Protein AF-A0A2E3MNZ7-F1 (afdb_monomer)

Sequence (139 aa):
MSVDVEDTVAAIATAPGSAARGIVRVSGREALACVARCCSPETRTRLGHSKGSYRSPAKIQTAPPISEVPVDLFVWPTDRSFSRQPTVEIHTIGSPPLLGAILRAVCDAGARLARPGEFTLRSFLAGRLDLPQAEAVLG

Secondary structure (DSSP, 8-state):
----SSS-EEEE-SPSS-EEEEEEEEESTTHHHHHHHHB-HHHHTTTT--SS-EEEEEEEE-STTT-EEEEEEEEE-SS-STTSS-EEEEEEEE-HHHHHHHHHHHHHTTPEEPPTTHHHHHHHHTTSS-HHHHHHHH-

Nearest PDB structures (foldseek):
  3gei-assembly2_B  TM=9.082E-01  e=7.831E-11  Chlorobaculum tepidum
  3gei-assembly1_A-2  TM=9.084E-01  e=1.054E-10  Chlorobaculum tepidum
  3gei-assembly2_C  TM=8.764E-01  e=7.831E-11  Chlorobaculum tepidum
  3gee-assembly1_A-2  TM=9.041E-01  e=4.131E-10  Chlorobaculum tepidum
  1xzp-assembly1_B  TM=8.496E-01  e=5.005E-09  Thermotoga maritima

Foldseek 3Di:
DDDPLQFKAWDWPDDDDFDQKTKIKIWHACRQVLQLVQWDPVVVVVGLPDQAWDKDWTWGAFDPPVGIFTWIKTWNCALPDQLRTTMIMTMHGRDVVVSVRSNVSSVVSGHHHADVLRSLVSNCVVVNDPPVRSVVVND

Radius of gyration: 14.54 Å; Cα contacts (8 Å, |Δi|>4): 284; chains: 1; bounding box: 29×37×36 Å

pLDDT: mean 91.53, std 8.96, range [47.66, 98.62]

Mean predicted aligned error: 4.22 Å

Solvent-accessible surface area (backbone atoms only — not comparable to full-atom values): 7488 Å² total; per-residue (Å²): 132,85,80,75,78,72,52,26,30,29,46,74,74,47,78,90,63,80,44,87,59,25,34,38,37,28,36,12,80,48,19,64,62,22,51,33,69,31,31,47,73,80,45,35,78,61,61,79,78,52,90,56,70,49,76,44,77,41,40,39,48,34,66,80,92,68,38,64,42,74,31,41,35,41,37,24,63,38,53,85,39,80,41,50,29,20,29,34,35,43,34,35,63,12,41,60,72,58,50,51,38,51,52,47,33,36,33,78,48,66,27,41,79,54,57,92,64,41,62,51,50,39,10,33,76,66,68,73,34,54,68,73,59,42,52,66,73,74,108

Structure (mmCIF, N/CA/C/O backbone):
data_AF-A0A2E3MNZ7-F1
#
_entry.id   AF-A0A2E3MNZ7-F1
#
loop_
_atom_site.group_PDB
_atom_site.id
_atom_site.type_symbol
_atom_site.label_atom_id
_atom_site.label_alt_id
_atom_site.label_comp_id
_atom_site.label_asym_id
_atom_site.label_entity_id
_atom_site.label_seq_id
_atom_site.pdbx_PDB_ins_code
_atom_site.Cartn_x
_atom_site.Cartn_y
_atom_site.Cartn_z
_atom_site.occupancy
_atom_site.B_iso_or_equiv
_atom_site.auth_seq_id
_atom_site.auth_comp_id
_atom_site.auth_asym_id
_atom_site.auth_atom_id
_atom_site.pdbx_PDB_model_num
ATOM 1 N N . MET A 1 1 ? -9.013 -9.606 -21.021 1.00 47.66 1 MET A N 1
ATOM 2 C CA . MET A 1 1 ? -9.126 -8.593 -19.949 1.00 47.66 1 MET A CA 1
ATOM 3 C C . MET A 1 1 ? -7.855 -7.762 -19.963 1.00 47.66 1 MET A C 1
ATOM 5 O O . MET A 1 1 ? -6.818 -8.290 -19.587 1.00 47.66 1 MET A O 1
ATOM 9 N N . SER A 1 2 ? -7.898 -6.523 -20.452 1.00 55.59 2 SER A N 1
ATOM 10 C CA . SER A 1 2 ? -6.757 -5.606 -20.349 1.00 55.59 2 SER A CA 1
ATOM 11 C C . SER A 1 2 ? -6.513 -5.262 -18.875 1.00 55.59 2 SER A C 1
ATOM 13 O O . SER A 1 2 ? -7.458 -5.092 -18.102 1.00 55.59 2 SER A O 1
ATOM 15 N N . VAL A 1 3 ? -5.249 -5.243 -18.454 1.00 66.06 3 VAL A N 1
ATOM 16 C CA . VAL A 1 3 ? -4.853 -4.610 -17.191 1.00 66.06 3 VAL A CA 1
ATOM 17 C C . VAL A 1 3 ? -4.736 -3.128 -17.510 1.00 66.06 3 VAL A C 1
ATOM 19 O O . VAL A 1 3 ? -3.898 -2.755 -18.328 1.00 66.06 3 VAL A O 1
ATOM 22 N N . ASP A 1 4 ? -5.606 -2.308 -16.928 1.00 79.25 4 ASP A N 1
ATOM 23 C CA . ASP A 1 4 ? -5.406 -0.865 -16.953 1.00 79.25 4 ASP A CA 1
ATOM 24 C C . ASP A 1 4 ? -4.252 -0.552 -15.999 1.00 79.25 4 ASP A C 1
ATOM 26 O O . ASP A 1 4 ? -4.353 -0.775 -14.794 1.00 79.25 4 ASP A O 1
ATOM 30 N N . VAL A 1 5 ? -3.117 -0.140 -16.557 1.00 81.19 5 VAL A N 1
ATOM 31 C CA . VAL A 1 5 ? -1.922 0.190 -15.776 1.00 81.19 5 VAL A CA 1
ATOM 32 C C . VAL A 1 5 ? -1.952 1.627 -15.269 1.00 81.19 5 VAL A C 1
ATOM 34 O O . VAL A 1 5 ? -1.143 1.963 -14.412 1.00 81.19 5 VAL A O 1
ATOM 37 N N . GLU A 1 6 ? -2.884 2.459 -15.735 1.00 84.88 6 GLU A N 1
ATOM 38 C CA . GLU A 1 6 ? -2.991 3.869 -15.345 1.00 84.88 6 GLU A CA 1
ATOM 39 C C . GLU A 1 6 ? -3.842 4.074 -14.085 1.00 84.88 6 GLU A C 1
ATOM 41 O O . GLU A 1 6 ? -3.777 5.131 -13.443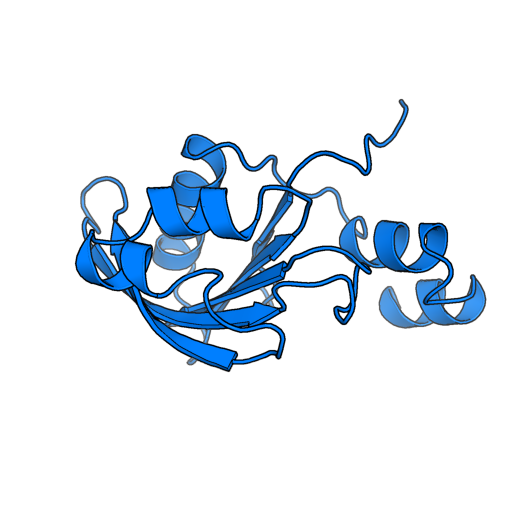 1.00 84.88 6 GLU A O 1
ATOM 46 N N . ASP A 1 7 ? -4.618 3.060 -13.694 1.00 93.75 7 ASP A N 1
ATOM 47 C CA . ASP A 1 7 ? -5.370 3.082 -12.447 1.00 93.75 7 ASP A CA 1
ATOM 48 C C . ASP A 1 7 ? -4.449 2.999 -11.210 1.00 93.75 7 ASP A C 1
ATOM 50 O O . ASP A 1 7 ? -3.257 2.674 -11.271 1.00 93.75 7 ASP A O 1
ATOM 54 N N . THR A 1 8 ? -5.001 3.359 -10.051 1.00 97.25 8 THR A N 1
ATOM 55 C CA . THR A 1 8 ? -4.294 3.266 -8.769 1.00 97.25 8 THR A CA 1
ATOM 56 C C . THR A 1 8 ? -4.712 1.999 -8.051 1.00 97.25 8 THR A C 1
ATOM 58 O O . THR A 1 8 ? -5.901 1.773 -7.838 1.00 97.25 8 THR A O 1
ATOM 61 N N . VAL A 1 9 ? -3.735 1.188 -7.651 1.00 98.00 9 VAL A N 1
ATOM 62 C CA . VAL A 1 9 ? -3.964 -0.092 -6.981 1.00 98.00 9 VAL A CA 1
ATOM 63 C C . VAL A 1 9 ? -3.415 -0.122 -5.570 1.00 98.00 9 VAL A C 1
ATOM 65 O O . VAL A 1 9 ? -2.405 0.516 -5.272 1.00 98.00 9 VAL A O 1
ATOM 68 N N . ALA A 1 10 ? -4.060 -0.908 -4.713 1.00 98.56 10 ALA A N 1
ATOM 69 C CA . ALA A 1 10 ? -3.649 -1.133 -3.340 1.00 98.56 10 ALA A CA 1
ATOM 70 C C . ALA A 1 10 ? -3.659 -2.620 -2.960 1.00 98.56 10 ALA A C 1
ATOM 72 O O . ALA A 1 10 ? -4.505 -3.387 -3.423 1.00 98.56 10 ALA A O 1
ATOM 73 N N . ALA A 1 11 ? -2.730 -3.025 -2.093 1.00 98.38 11 ALA A N 1
ATOM 74 C CA . ALA A 1 11 ? -2.727 -4.344 -1.461 1.00 98.38 11 ALA A CA 1
ATOM 75 C C . ALA A 1 11 ? -1.972 -4.331 -0.128 1.00 98.38 11 ALA A C 1
ATOM 77 O O . ALA A 1 11 ? -1.112 -3.482 0.110 1.00 98.38 11 ALA A O 1
ATOM 78 N N . ILE A 1 12 ? -2.247 -5.324 0.718 1.00 98.12 12 ILE A N 1
ATOM 79 C CA . ILE A 1 12 ? -1.372 -5.654 1.847 1.00 98.12 12 ILE A CA 1
ATOM 80 C C . ILE A 1 12 ? -0.095 -6.279 1.272 1.00 98.12 12 ILE A C 1
ATOM 82 O O . ILE A 1 12 ? -0.163 -7.258 0.535 1.00 98.12 12 ILE A O 1
ATOM 86 N N . ALA A 1 13 ? 1.059 -5.690 1.583 1.00 96.12 13 ALA A N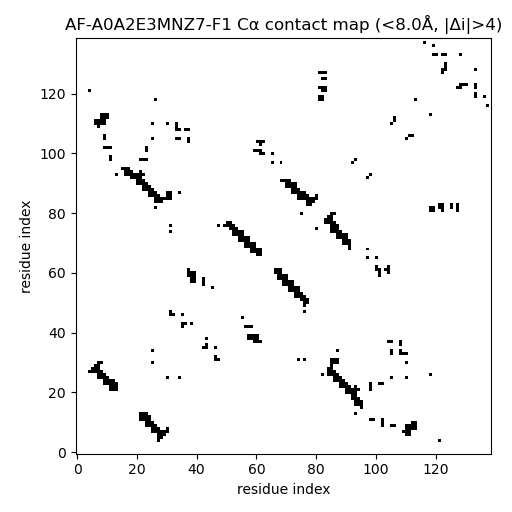 1
ATOM 87 C CA . ALA A 1 13 ? 2.365 -6.063 1.033 1.00 96.12 13 ALA A CA 1
ATOM 88 C C . ALA A 1 13 ? 3.228 -6.884 2.010 1.00 96.12 13 ALA A C 1
ATOM 90 O O . ALA A 1 13 ? 4.380 -7.188 1.714 1.00 96.12 13 ALA A O 1
ATOM 91 N N . THR A 1 14 ? 2.690 -7.223 3.182 1.00 94.62 14 THR A N 1
ATOM 92 C CA . THR A 1 14 ? 3.324 -8.110 4.167 1.00 94.62 14 THR A CA 1
ATOM 93 C C . THR A 1 14 ? 2.709 -9.502 4.143 1.00 94.62 14 THR A C 1
ATOM 95 O O . THR A 1 14 ? 1.560 -9.669 3.734 1.00 94.62 14 THR A O 1
ATOM 98 N N . ALA A 1 15 ? 3.466 -10.492 4.624 1.00 90.75 15 ALA A N 1
ATOM 99 C CA . ALA A 1 15 ? 2.981 -11.857 4.796 1.00 90.75 15 ALA A CA 1
ATOM 100 C C . ALA A 1 15 ? 1.689 -11.899 5.644 1.00 90.75 15 ALA A C 1
ATOM 102 O O . ALA A 1 15 ? 1.507 -11.049 6.524 1.00 90.75 15 ALA A O 1
ATOM 103 N N . PRO A 1 16 ? 0.788 -12.866 5.391 1.00 88.81 16 PRO A N 1
ATOM 104 C CA . PRO A 1 16 ? -0.429 -13.019 6.175 1.00 88.81 16 PRO A CA 1
ATOM 105 C C . PRO A 1 16 ? -0.111 -13.377 7.633 1.00 88.81 16 PRO A C 1
ATOM 107 O O . PRO A 1 16 ? 0.857 -14.078 7.921 1.00 88.81 16 PRO A O 1
ATOM 110 N N . GLY A 1 17 ? -0.976 -12.936 8.545 1.00 88.62 17 GLY A N 1
ATOM 111 C CA . GLY A 1 17 ? -0.846 -13.187 9.980 1.00 88.62 17 GLY A CA 1
ATOM 112 C C . GLY A 1 17 ? -0.394 -11.965 10.776 1.00 88.62 17 GLY A C 1
ATOM 113 O O . GLY A 1 17 ? -0.264 -10.861 10.246 1.00 88.62 17 GLY A O 1
ATOM 114 N N . SER A 1 18 ? -0.220 -12.170 12.080 1.00 92.75 18 SER A N 1
ATOM 115 C CA . SER A 1 18 ? 0.179 -11.114 13.009 1.00 92.75 18 SER A CA 1
ATOM 116 C C . SER A 1 18 ? 1.689 -10.884 12.975 1.00 92.75 18 SER A C 1
ATOM 118 O O . SER A 1 18 ? 2.462 -11.835 13.071 1.00 92.75 18 SER A O 1
ATOM 120 N N . ALA A 1 19 ? 2.117 -9.624 12.900 1.00 93.44 19 ALA A N 1
ATOM 121 C CA . ALA A 1 19 ? 3.527 -9.240 12.893 1.00 93.44 19 ALA A CA 1
ATOM 122 C C . ALA A 1 19 ? 3.760 -7.887 13.583 1.00 93.44 19 ALA A C 1
ATOM 124 O O . ALA A 1 19 ? 2.854 -7.064 13.714 1.00 93.44 19 ALA A O 1
ATOM 125 N N . ALA A 1 20 ? 5.011 -7.613 13.968 1.00 93.12 20 ALA A N 1
ATOM 126 C CA . ALA A 1 20 ? 5.400 -6.316 14.533 1.00 93.12 20 ALA A CA 1
ATOM 127 C C . ALA A 1 20 ? 5.159 -5.147 13.558 1.00 93.12 20 ALA A C 1
ATOM 129 O O . ALA A 1 20 ? 4.951 -4.013 13.982 1.00 93.12 20 ALA A O 1
ATOM 130 N N . ARG A 1 21 ? 5.171 -5.422 12.247 1.00 95.31 21 ARG A N 1
ATOM 131 C CA . ARG A 1 21 ? 4.948 -4.438 11.190 1.00 95.31 21 ARG A CA 1
ATOM 132 C C . ARG A 1 21 ? 4.082 -5.023 10.081 1.00 95.31 21 ARG A C 1
ATOM 134 O O . ARG A 1 21 ? 4.318 -6.142 9.641 1.00 95.31 21 ARG A O 1
ATOM 141 N N . GLY A 1 22 ? 3.128 -4.232 9.614 1.00 97.88 22 GLY A N 1
ATOM 142 C CA . GLY A 1 22 ? 2.305 -4.493 8.443 1.00 97.88 22 GLY A CA 1
ATOM 143 C C . GLY A 1 22 ? 2.405 -3.339 7.455 1.00 97.88 22 GLY A C 1
ATOM 144 O O . GLY A 1 22 ? 2.664 -2.200 7.855 1.00 97.88 22 GLY A O 1
ATOM 145 N N . ILE A 1 23 ? 2.241 -3.643 6.168 1.00 98.50 23 ILE A N 1
ATOM 146 C CA . ILE A 1 23 ? 2.372 -2.658 5.090 1.00 98.50 23 ILE A CA 1
ATOM 147 C C . ILE A 1 23 ? 1.159 -2.757 4.175 1.00 98.50 23 ILE A C 1
ATOM 149 O O . ILE A 1 23 ? 0.850 -3.838 3.677 1.00 98.50 23 ILE A O 1
A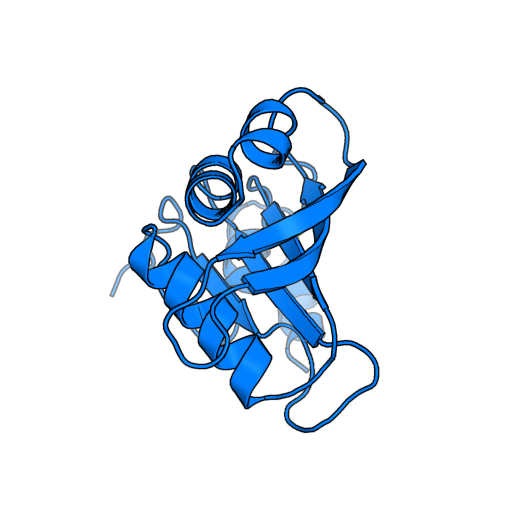TOM 153 N N . VAL A 1 24 ? 0.510 -1.624 3.910 1.00 98.62 24 VAL A N 1
ATOM 154 C CA . VAL A 1 24 ? -0.407 -1.466 2.774 1.00 98.62 24 VAL A CA 1
ATOM 155 C C . VAL A 1 24 ? 0.306 -0.630 1.719 1.00 98.62 24 VAL A C 1
ATOM 157 O O . VAL A 1 24 ? 0.698 0.503 1.984 1.00 98.62 24 VAL A O 1
ATOM 160 N N . ARG A 1 25 ? 0.510 -1.192 0.529 1.00 98.62 25 ARG A N 1
ATOM 161 C CA . ARG A 1 25 ? 1.143 -0.506 -0.601 1.00 98.62 25 ARG A CA 1
ATOM 162 C C . ARG A 1 25 ? 0.065 0.026 -1.532 1.00 98.62 25 ARG A C 1
ATOM 164 O O . ARG A 1 25 ? -0.822 -0.731 -1.911 1.00 98.62 25 ARG A O 1
ATOM 171 N N . VAL A 1 26 ? 0.183 1.292 -1.925 1.00 98.38 26 VAL A N 1
ATOM 172 C CA . VAL A 1 26 ? -0.665 1.976 -2.911 1.00 98.38 26 VAL A CA 1
ATOM 173 C C . VAL A 1 26 ? 0.223 2.486 -4.042 1.00 98.38 26 VAL A C 1
ATOM 175 O O . VAL A 1 26 ? 1.233 3.135 -3.776 1.00 98.38 26 VAL A O 1
ATOM 178 N N . SER A 1 27 ? -0.114 2.201 -5.298 1.00 97.81 27 SER A N 1
ATOM 179 C CA . SER A 1 27 ? 0.701 2.588 -6.454 1.00 97.81 27 SER A CA 1
ATOM 180 C C . SER A 1 27 ? -0.151 2.965 -7.658 1.00 97.81 27 SER A C 1
ATOM 182 O O . SER A 1 27 ? -1.161 2.319 -7.919 1.00 97.81 27 SER A O 1
ATOM 184 N N . GLY A 1 28 ? 0.256 4.009 -8.375 1.00 95.88 28 GLY A N 1
ATOM 185 C CA . GLY A 1 28 ? -0.437 4.530 -9.552 1.00 95.88 28 GLY A CA 1
ATOM 186 C C . GLY A 1 28 ? -0.431 6.054 -9.590 1.00 95.88 28 GLY A C 1
ATOM 187 O O . GLY A 1 28 ? 0.063 6.715 -8.673 1.00 95.88 28 GLY A O 1
ATOM 188 N N . ARG A 1 29 ? -0.994 6.627 -10.658 1.00 94.19 29 ARG A N 1
ATOM 189 C CA . ARG A 1 29 ? -0.981 8.079 -10.904 1.00 94.19 29 ARG A CA 1
ATOM 190 C C . ARG A 1 29 ? -1.578 8.895 -9.752 1.00 94.19 29 ARG A C 1
ATOM 192 O O . ARG A 1 29 ? -1.049 9.946 -9.407 1.00 94.19 29 ARG A O 1
ATOM 199 N N . GLU A 1 30 ? -2.622 8.371 -9.112 1.00 95.25 30 GLU A N 1
ATOM 200 C CA . GLU A 1 30 ? -3.347 9.033 -8.024 1.00 95.25 30 GLU A CA 1
ATOM 201 C C . GLU A 1 30 ? -2.922 8.542 -6.630 1.00 95.25 30 GLU A C 1
ATOM 203 O O . GLU A 1 30 ? -3.576 8.884 -5.648 1.00 95.25 30 GLU A O 1
ATOM 208 N N . ALA A 1 31 ? -1.839 7.763 -6.488 1.00 95.94 31 ALA A N 1
ATOM 209 C CA . ALA A 1 31 ? -1.473 7.133 -5.211 1.00 95.94 31 ALA A CA 1
ATOM 210 C C . ALA A 1 31 ? -1.329 8.138 -4.054 1.00 95.94 31 ALA A C 1
ATOM 212 O O . ALA A 1 31 ? -1.871 7.925 -2.969 1.00 95.94 31 ALA A O 1
ATOM 213 N N . LEU A 1 32 ? -0.646 9.263 -4.287 1.00 95.12 32 LEU A N 1
ATOM 214 C CA . LEU A 1 32 ? -0.444 10.291 -3.262 1.00 95.12 32 LEU A CA 1
ATOM 215 C C . LEU A 1 32 ? -1.758 10.986 -2.899 1.00 95.12 32 LEU A C 1
ATOM 217 O O . LEU A 1 32 ? -2.038 11.175 -1.717 1.00 95.12 32 LEU A O 1
ATOM 221 N N . ALA A 1 33 ? -2.570 11.335 -3.899 1.00 94.38 33 ALA A N 1
ATOM 222 C CA . ALA A 1 33 ? -3.868 11.970 -3.690 1.00 94.38 33 ALA A CA 1
ATOM 223 C C . ALA A 1 33 ? -4.843 11.026 -2.965 1.00 94.38 33 ALA A C 1
ATOM 225 O O . ALA A 1 33 ? -5.554 11.444 -2.051 1.00 94.38 33 ALA A O 1
ATOM 226 N N . CYS A 1 34 ? -4.829 9.742 -3.325 1.00 95.81 34 CYS A N 1
ATOM 227 C CA . CYS A 1 34 ? -5.608 8.682 -2.700 1.00 95.81 34 CYS A CA 1
ATOM 228 C C . CYS A 1 34 ? -5.273 8.539 -1.213 1.00 95.81 34 CYS A C 1
ATOM 230 O O . CYS A 1 34 ? -6.167 8.602 -0.369 1.00 95.81 34 CYS A O 1
ATOM 232 N N . VAL A 1 35 ? -3.987 8.418 -0.871 1.00 96.44 35 VAL A N 1
ATOM 233 C CA . VAL A 1 35 ? -3.575 8.323 0.536 1.00 96.44 35 VAL A CA 1
ATOM 234 C C . VAL A 1 35 ? -3.845 9.633 1.276 1.00 96.44 35 VAL A C 1
ATOM 236 O O . VAL A 1 35 ? -4.342 9.598 2.397 1.00 96.44 35 VAL A O 1
ATOM 239 N N . ALA A 1 36 ? -3.624 10.794 0.649 1.00 94.56 36 ALA A N 1
ATOM 240 C CA . ALA A 1 36 ? -3.933 12.087 1.256 1.00 94.56 36 ALA A CA 1
ATOM 241 C C . ALA A 1 36 ? -5.415 12.198 1.659 1.00 94.56 36 ALA A C 1
ATOM 243 O O . ALA A 1 36 ? -5.711 12.639 2.769 1.00 94.56 36 ALA A O 1
ATOM 244 N N . ARG A 1 37 ? -6.358 11.736 0.826 1.00 94.50 37 ARG A N 1
ATOM 245 C CA . ARG A 1 37 ? -7.793 11.721 1.176 1.00 94.50 37 ARG A CA 1
ATOM 246 C C . ARG A 1 37 ? -8.082 10.941 2.465 1.00 94.50 37 ARG A C 1
ATOM 248 O O . ARG A 1 37 ? -8.942 11.366 3.231 1.00 94.50 37 ARG A O 1
ATOM 255 N N . CYS A 1 38 ? -7.315 9.892 2.750 1.00 94.12 38 CYS A N 1
ATOM 256 C CA . CYS A 1 38 ? -7.447 9.080 3.963 1.00 94.12 38 CYS A CA 1
ATOM 257 C C . CYS A 1 38 ? -6.765 9.698 5.195 1.00 94.12 38 CYS A C 1
ATOM 259 O O . CYS A 1 38 ? -7.041 9.297 6.322 1.00 94.12 38 CYS A O 1
ATOM 261 N N . CYS A 1 39 ? -5.851 10.647 5.002 1.00 91.75 39 CYS A N 1
ATOM 262 C CA . CYS A 1 39 ? -5.090 11.262 6.083 1.00 91.75 39 CYS A CA 1
ATOM 263 C C . CYS A 1 39 ? -5.832 12.431 6.747 1.00 91.75 39 CYS A C 1
ATOM 265 O O . CYS A 1 39 ? -6.687 13.076 6.131 1.00 91.75 39 CYS A O 1
ATOM 267 N N . SER A 1 40 ? -5.432 12.772 7.977 1.00 79.75 40 SER A N 1
ATOM 268 C CA . SER A 1 40 ? -5.831 14.035 8.611 1.00 79.75 40 SER A CA 1
ATOM 269 C C . SER A 1 40 ? -5.340 15.256 7.800 1.00 79.75 40 SER A C 1
ATOM 271 O O . SER A 1 40 ? -4.338 15.159 7.076 1.00 79.75 40 SER A O 1
ATOM 273 N N . PRO A 1 41 ? -6.009 16.426 7.902 1.00 75.94 41 PRO A N 1
ATOM 274 C CA . PRO A 1 41 ? -5.643 17.629 7.144 1.00 75.94 41 PRO A CA 1
ATOM 275 C C . PRO A 1 41 ? -4.172 18.045 7.287 1.00 75.94 41 PRO A C 1
ATOM 277 O O . PRO A 1 41 ? -3.548 18.445 6.309 1.00 75.94 41 PRO A O 1
ATOM 280 N N . GLU A 1 42 ? -3.588 17.882 8.474 1.00 72.38 42 GLU A N 1
ATOM 281 C CA . GLU A 1 42 ? -2.187 18.218 8.764 1.00 72.38 42 GLU A CA 1
ATOM 282 C C . GLU A 1 42 ? -1.193 17.399 7.927 1.00 72.38 42 GLU A C 1
ATOM 284 O O . GLU A 1 42 ? -0.171 17.914 7.467 1.00 72.38 42 GLU A O 1
ATOM 289 N N . THR A 1 43 ? -1.495 16.117 7.704 1.00 70.69 43 THR A N 1
ATOM 290 C CA . THR A 1 43 ? -0.687 15.228 6.864 1.00 70.69 43 THR A CA 1
ATOM 291 C C . THR A 1 43 ? -0.939 15.482 5.375 1.00 70.69 43 THR A C 1
ATOM 293 O O . THR A 1 43 ? -0.000 15.381 4.582 1.00 70.69 43 THR A O 1
ATOM 296 N N . ARG A 1 44 ? -2.168 15.853 4.976 1.00 73.56 44 ARG A N 1
ATOM 297 C CA . ARG A 1 44 ? -2.509 16.165 3.571 1.00 73.56 44 ARG A CA 1
ATOM 298 C C . ARG A 1 44 ? -1.586 17.226 2.983 1.00 73.56 44 ARG A C 1
ATOM 300 O O . ARG A 1 44 ? -1.075 17.038 1.885 1.00 73.56 44 ARG A O 1
ATOM 307 N N . THR A 1 45 ? -1.296 18.277 3.745 1.00 69.25 45 THR A N 1
ATOM 308 C CA . THR A 1 45 ? -0.431 19.388 3.318 1.00 69.25 45 THR A CA 1
ATOM 309 C C . THR A 1 45 ? 1.034 18.982 3.131 1.00 69.25 45 THR A C 1
ATOM 311 O O . THR A 1 45 ? 1.808 19.748 2.580 1.00 69.25 45 THR A O 1
ATOM 314 N N . ARG A 1 46 ? 1.462 17.792 3.574 1.00 73.31 46 ARG A N 1
ATOM 315 C CA . ARG A 1 46 ? 2.861 17.331 3.452 1.00 73.31 46 ARG A CA 1
ATOM 316 C C . ARG A 1 46 ? 3.072 16.340 2.308 1.00 73.31 46 ARG A C 1
ATOM 318 O O . ARG A 1 46 ? 4.211 16.092 1.909 1.00 73.31 46 ARG A O 1
ATOM 325 N N . LEU A 1 47 ? 2.004 15.745 1.777 1.00 78.00 47 LEU A N 1
ATOM 326 C CA . LEU A 1 47 ? 2.098 14.802 0.664 1.00 78.00 47 LEU A CA 1
ATOM 327 C C . LEU A 1 47 ? 2.369 15.553 -0.653 1.00 78.00 47 LEU A C 1
ATOM 329 O O . LEU A 1 47 ? 1.756 16.580 -0.920 1.00 78.00 47 LEU A O 1
ATOM 333 N N . GLY A 1 48 ? 3.337 15.086 -1.450 1.00 70.06 48 GLY A N 1
ATOM 334 C CA . GLY A 1 48 ? 3.631 15.631 -2.788 1.00 70.06 48 GLY A CA 1
ATOM 335 C C . GLY A 1 48 ? 4.526 16.878 -2.854 1.00 70.06 48 GLY A C 1
ATOM 336 O O . GLY A 1 48 ? 4.781 17.376 -3.944 1.00 70.06 48 GLY A O 1
ATOM 337 N N . HIS A 1 49 ? 5.050 17.364 -1.724 1.00 74.69 49 HIS A N 1
ATOM 338 C CA . HIS A 1 49 ? 5.907 18.564 -1.685 1.00 74.69 49 HIS A CA 1
ATOM 339 C C . HIS A 1 49 ? 7.394 18.279 -1.958 1.00 74.69 49 HIS A C 1
ATOM 341 O O . HIS A 1 49 ? 8.191 19.201 -2.124 1.00 74.69 49 HIS A O 1
ATOM 347 N N . SER A 1 50 ? 7.783 17.004 -2.007 1.00 81.25 50 SER A N 1
ATOM 348 C CA . SER A 1 50 ? 9.151 16.570 -2.290 1.00 81.25 50 SER A CA 1
ATOM 349 C C . SER A 1 50 ? 9.248 15.953 -3.682 1.00 81.25 50 SER A C 1
ATOM 351 O O . SER A 1 50 ? 8.345 15.243 -4.115 1.00 81.25 50 SER A O 1
ATOM 353 N N . LYS A 1 51 ? 10.382 16.172 -4.359 1.00 81.25 51 LYS A N 1
ATOM 354 C CA . LYS A 1 51 ? 10.751 15.459 -5.597 1.00 81.25 51 LYS A CA 1
ATOM 355 C C . LYS A 1 51 ? 11.503 14.146 -5.330 1.00 81.25 51 LYS A C 1
ATOM 357 O O . LYS A 1 51 ? 11.680 13.350 -6.246 1.00 81.25 51 LYS A O 1
ATOM 362 N N . GLY A 1 52 ? 11.974 13.933 -4.101 1.00 89.94 52 GLY A N 1
ATOM 363 C CA . GLY A 1 52 ? 12.676 12.721 -3.670 1.00 89.94 52 GLY A CA 1
ATOM 364 C C . GLY A 1 52 ? 11.806 11.838 -2.780 1.00 89.94 52 GLY A C 1
ATOM 365 O O . GLY A 1 52 ? 10.789 12.295 -2.262 1.00 89.94 52 GLY A O 1
ATOM 366 N N . SER A 1 53 ? 12.218 10.584 -2.579 1.00 93.31 53 SER A N 1
ATOM 367 C CA . SER A 1 53 ? 11.545 9.687 -1.638 1.0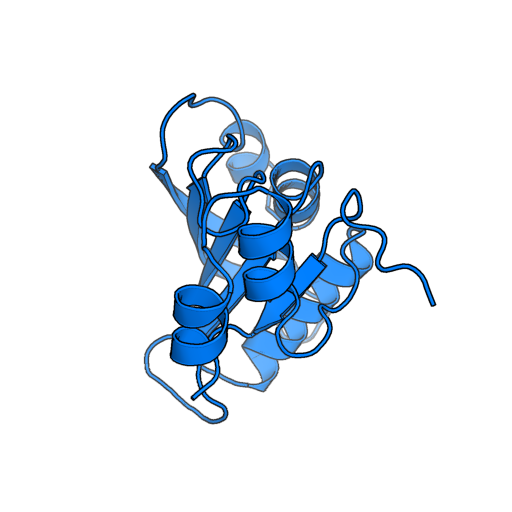0 93.31 53 SER A CA 1
ATOM 368 C C . SER A 1 53 ? 11.726 10.153 -0.195 1.00 93.31 53 SER A C 1
ATOM 370 O O . SER A 1 53 ? 12.815 10.596 0.171 1.00 93.31 53 SER A O 1
ATOM 372 N N . TYR A 1 54 ? 10.691 10.033 0.633 1.00 93.56 54 TYR A N 1
ATOM 373 C CA . TYR A 1 54 ? 10.729 10.488 2.024 1.00 93.56 54 TYR A CA 1
ATOM 374 C C . TYR A 1 54 ? 9.808 9.669 2.926 1.00 93.56 54 TYR A C 1
ATOM 376 O O . TYR A 1 54 ? 8.925 8.950 2.458 1.00 93.56 54 TYR A O 1
ATOM 384 N N . ARG A 1 55 ? 10.016 9.815 4.238 1.00 94.25 55 ARG A N 1
ATOM 385 C CA . ARG A 1 55 ? 9.140 9.278 5.279 1.00 94.25 55 ARG A CA 1
ATOM 386 C C . ARG A 1 55 ? 8.354 10.407 5.936 1.00 94.25 55 ARG A C 1
ATOM 388 O O . ARG A 1 55 ? 8.913 11.473 6.189 1.00 94.25 55 ARG A O 1
ATOM 395 N 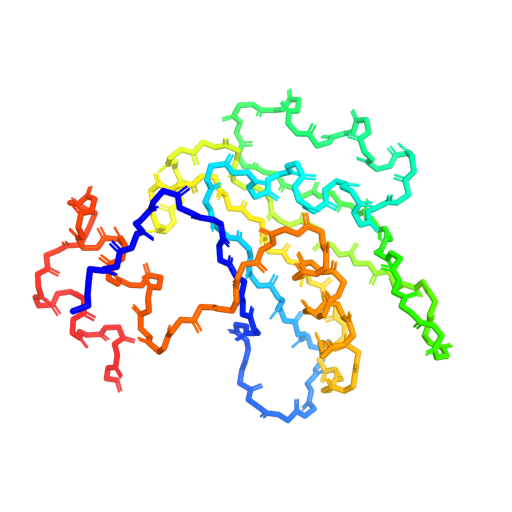N . SER A 1 56 ? 7.084 10.173 6.247 1.00 91.62 56 SER A N 1
ATOM 396 C CA . SER A 1 56 ? 6.260 11.122 6.996 1.00 91.62 56 SER A CA 1
ATOM 397 C C . SER A 1 56 ? 5.352 10.401 7.994 1.00 91.62 56 SER A C 1
ATOM 399 O O . SER A 1 56 ? 4.607 9.514 7.575 1.00 91.62 56 SER A O 1
ATOM 401 N N . PRO A 1 57 ? 5.380 10.756 9.291 1.00 93.25 57 PRO A N 1
ATOM 402 C CA . PRO A 1 57 ? 4.393 10.252 10.236 1.00 93.25 57 PRO A CA 1
ATOM 403 C C . PRO A 1 57 ? 3.012 10.813 9.888 1.00 93.25 57 PRO A C 1
ATOM 405 O O . PRO A 1 57 ? 2.868 11.978 9.502 1.00 93.25 57 PRO A O 1
ATOM 408 N N . ALA A 1 58 ? 1.995 9.975 10.029 1.00 93.69 58 ALA A N 1
ATOM 409 C CA . ALA A 1 58 ? 0.632 10.299 9.654 1.00 93.69 58 ALA A CA 1
ATOM 410 C C . ALA A 1 58 ? -0.378 9.555 10.519 1.00 93.69 58 ALA A C 1
ATOM 412 O O . ALA A 1 58 ? -0.045 8.651 11.289 1.00 93.69 58 ALA A O 1
ATOM 413 N N . LYS A 1 59 ? -1.643 9.919 10.332 1.00 94.12 59 LYS A N 1
ATOM 414 C CA . LYS A 1 59 ? -2.768 9.134 10.814 1.00 94.12 59 LYS A CA 1
ATOM 415 C C . LYS A 1 59 ? -3.742 8.882 9.676 1.00 94.12 59 LYS A C 1
ATOM 417 O O . LYS A 1 59 ? -4.123 9.826 8.983 1.00 94.12 59 LYS A O 1
ATOM 422 N N . ILE A 1 60 ? -4.125 7.623 9.495 1.00 95.31 60 ILE A N 1
ATOM 423 C CA . ILE A 1 60 ? -5.125 7.207 8.511 1.00 95.31 60 ILE A CA 1
ATOM 424 C C . ILE A 1 60 ? -6.473 7.097 9.209 1.00 95.31 60 ILE A C 1
ATOM 426 O O . ILE A 1 60 ? -6.605 6.388 10.206 1.00 95.31 60 ILE A O 1
ATOM 430 N N . GLN A 1 61 ? -7.463 7.799 8.669 1.00 95.31 61 GLN A N 1
ATOM 431 C CA . GLN A 1 61 ? -8.853 7.663 9.070 1.00 95.31 61 GLN A CA 1
ATOM 432 C C . GLN A 1 61 ? -9.424 6.386 8.449 1.00 95.31 61 GLN A C 1
ATOM 434 O O . GLN A 1 61 ? -9.247 6.120 7.260 1.00 95.31 61 GLN A O 1
ATOM 439 N N . THR A 1 62 ? -10.098 5.590 9.266 1.00 95.19 62 THR A N 1
ATOM 440 C CA . THR A 1 62 ? -10.757 4.339 8.879 1.00 95.19 62 THR A CA 1
ATOM 441 C C . THR A 1 62 ? -12.193 4.346 9.396 1.00 95.19 62 THR A C 1
ATOM 443 O O . THR A 1 62 ? -12.567 5.189 10.211 1.00 95.19 62 THR A O 1
ATOM 446 N N . ALA A 1 63 ? -13.022 3.411 8.938 1.00 93.06 63 ALA A N 1
ATOM 447 C CA . ALA A 1 63 ? -14.352 3.243 9.510 1.00 93.06 63 ALA A CA 1
ATOM 448 C C . ALA A 1 63 ? -14.279 2.756 10.981 1.00 93.06 63 ALA A C 1
ATOM 450 O O . ALA A 1 63 ? -13.312 2.084 11.368 1.00 93.06 63 ALA A O 1
ATOM 451 N N . PRO A 1 64 ? -15.300 3.041 11.813 1.00 92.62 64 PRO A N 1
ATOM 452 C CA . PRO A 1 64 ? -15.422 2.445 13.141 1.00 92.62 64 PRO A CA 1
ATOM 453 C C . PRO A 1 64 ? -15.377 0.904 13.090 1.00 92.62 64 PRO A C 1
ATOM 455 O O . PRO A 1 64 ? -15.841 0.311 12.112 1.00 92.62 64 PRO A O 1
ATOM 458 N N . PRO A 1 65 ? -14.844 0.229 14.127 1.00 92.38 65 PRO A N 1
ATOM 459 C CA . PRO A 1 65 ? -14.462 0.777 15.434 1.00 92.38 65 PRO A CA 1
ATOM 460 C C . PRO A 1 65 ? -13.020 1.306 15.522 1.00 92.38 65 PRO A C 1
ATOM 462 O O . PRO A 1 65 ? -12.641 1.819 16.569 1.00 92.38 65 PRO A O 1
ATOM 465 N N . ILE A 1 66 ? -12.206 1.161 14.470 1.00 91.75 66 ILE A N 1
ATOM 466 C CA . ILE A 1 66 ? -10.783 1.536 14.516 1.00 91.75 66 ILE A CA 1
ATOM 467 C C . ILE A 1 66 ? -10.620 3.057 14.442 1.00 91.75 66 ILE A C 1
ATOM 469 O O . ILE A 1 66 ? -9.851 3.616 15.219 1.00 91.75 66 ILE A O 1
ATOM 473 N N . SER A 1 67 ? -11.390 3.718 13.571 1.00 90.44 67 SER A N 1
ATOM 474 C CA . SER A 1 67 ? -11.499 5.179 13.417 1.00 90.44 67 SER A CA 1
ATOM 475 C C . SER A 1 67 ? -10.212 5.894 12.987 1.00 90.44 67 SER A C 1
ATOM 477 O O . SER A 1 67 ? -10.189 6.505 11.926 1.00 90.44 67 SER A O 1
ATOM 479 N N . GLU A 1 68 ? -9.117 5.793 13.738 1.00 93.56 68 GLU A N 1
ATOM 480 C CA . GLU A 1 68 ? -7.854 6.473 13.454 1.00 93.56 68 GLU A CA 1
ATOM 481 C C . GLU A 1 68 ? -6.656 5.562 13.750 1.00 93.56 68 GLU A C 1
ATOM 483 O O . GLU A 1 68 ? -6.527 5.012 14.843 1.00 93.56 68 GLU A O 1
ATOM 488 N N . VAL A 1 69 ? -5.748 5.426 12.780 1.00 94.94 69 VAL A N 1
ATOM 489 C CA . VAL A 1 69 ? -4.562 4.572 12.900 1.00 94.94 69 VAL A CA 1
ATOM 490 C C . VAL A 1 69 ? -3.287 5.396 12.729 1.00 94.94 69 VAL A C 1
ATOM 492 O O . VAL A 1 69 ? -3.116 6.002 11.668 1.00 94.94 69 VAL A O 1
ATOM 495 N N . PRO A 1 70 ? -2.361 5.408 13.706 1.00 94.81 70 PRO A N 1
ATOM 496 C CA . PRO A 1 70 ? -1.039 5.988 13.514 1.00 94.81 70 PRO A CA 1
ATOM 497 C C . PRO A 1 70 ? -0.217 5.132 12.544 1.00 94.81 70 PRO A C 1
ATOM 499 O O . PRO A 1 70 ? -0.150 3.902 12.664 1.00 94.81 70 PRO A O 1
ATOM 502 N N . VAL A 1 71 ? 0.410 5.793 11.575 1.00 96.50 71 VAL A N 1
ATOM 503 C CA . VAL A 1 71 ? 1.192 5.145 10.521 1.00 96.50 71 VAL A CA 1
ATOM 504 C C . VAL A 1 71 ? 2.451 5.943 10.194 1.00 96.50 71 VAL A C 1
ATOM 506 O O . VAL A 1 71 ? 2.534 7.151 10.421 1.00 96.50 71 VAL A O 1
ATOM 509 N N . ASP A 1 72 ? 3.408 5.268 9.574 1.00 96.50 72 ASP A N 1
ATOM 510 C CA . ASP A 1 72 ? 4.513 5.890 8.857 1.00 96.50 72 ASP A CA 1
ATOM 511 C C . ASP A 1 72 ? 4.286 5.741 7.352 1.00 96.50 72 ASP A C 1
ATOM 513 O O . ASP A 1 72 ? 4.184 4.626 6.839 1.00 96.50 72 ASP A O 1
ATOM 517 N N . LEU A 1 73 ? 4.230 6.859 6.633 1.00 96.19 73 LEU A N 1
ATOM 518 C CA . LEU A 1 73 ? 4.149 6.863 5.176 1.00 96.19 73 LEU A CA 1
ATOM 519 C C . LEU A 1 73 ? 5.552 6.869 4.588 1.00 96.19 73 LEU A C 1
ATOM 521 O O . LEU A 1 73 ? 6.339 7.761 4.898 1.00 96.19 73 LEU A O 1
ATOM 525 N N . PHE A 1 74 ? 5.840 5.921 3.706 1.00 96.88 74 PHE A N 1
ATOM 526 C CA . PHE A 1 74 ? 7.020 5.925 2.849 1.00 96.88 74 PHE A CA 1
ATOM 527 C C . PHE A 1 74 ? 6.559 6.282 1.443 1.00 96.88 74 PHE A C 1
ATOM 529 O O . PHE A 1 74 ? 5.727 5.593 0.858 1.00 96.88 74 PHE A O 1
ATOM 536 N N . VAL A 1 75 ? 7.037 7.411 0.930 1.00 95.88 75 VAL A N 1
ATOM 537 C CA . VAL A 1 75 ? 6.482 8.050 -0.264 1.00 95.88 75 VAL A CA 1
ATOM 538 C C . VAL A 1 75 ? 7.546 8.113 -1.344 1.00 95.88 75 VAL A C 1
ATOM 540 O O . VAL A 1 75 ? 8.610 8.693 -1.136 1.00 95.88 75 VAL A O 1
ATOM 543 N N . TRP A 1 76 ? 7.222 7.576 -2.516 1.00 96.31 76 TRP A N 1
ATOM 544 C CA . TRP A 1 76 ? 7.943 7.762 -3.771 1.00 96.31 76 TRP A CA 1
ATOM 545 C C . TRP A 1 76 ? 7.052 8.602 -4.693 1.00 96.31 76 TRP A C 1
ATOM 547 O O . TRP A 1 76 ? 6.134 8.061 -5.309 1.00 96.31 76 TRP A O 1
ATOM 557 N N . PRO A 1 77 ? 7.263 9.928 -4.763 1.00 93.69 77 PRO A N 1
ATOM 558 C CA . PRO A 1 77 ? 6.352 10.841 -5.458 1.00 93.69 77 PRO A CA 1
ATOM 559 C C . PRO A 1 77 ? 6.474 10.790 -6.989 1.00 93.69 77 PRO A C 1
ATOM 561 O O . PRO A 1 77 ? 5.639 11.359 -7.684 1.00 93.69 77 PRO A O 1
ATOM 564 N N . THR A 1 78 ? 7.509 10.134 -7.517 1.00 91.75 78 THR A N 1
ATOM 565 C CA . THR A 1 78 ? 7.810 10.047 -8.953 1.00 91.75 78 THR A CA 1
ATOM 566 C C . THR A 1 78 ? 7.863 8.591 -9.429 1.00 91.75 78 THR A C 1
ATOM 568 O O . THR A 1 78 ? 7.595 7.657 -8.674 1.00 91.75 78 THR A O 1
ATOM 571 N N . ASP A 1 79 ? 8.276 8.388 -10.679 1.00 88.69 79 ASP A N 1
ATOM 572 C CA . ASP A 1 79 ? 8.556 7.091 -11.304 1.00 88.69 79 ASP A CA 1
ATOM 573 C C . ASP A 1 79 ? 9.793 6.361 -10.737 1.00 88.69 79 ASP A C 1
ATOM 575 O O . ASP A 1 79 ? 10.119 5.247 -11.151 1.00 88.69 79 ASP A O 1
ATOM 579 N N . ARG A 1 80 ? 10.498 6.953 -9.764 1.00 90.38 80 ARG A N 1
ATOM 580 C CA . ARG A 1 80 ? 11.645 6.337 -9.075 1.00 90.38 80 ARG A CA 1
ATOM 581 C C . ARG A 1 80 ? 11.190 5.347 -7.997 1.00 90.38 80 ARG A C 1
ATOM 583 O O . ARG A 1 80 ? 11.647 5.401 -6.858 1.00 90.38 80 ARG A O 1
ATOM 590 N N . SER A 1 81 ? 10.284 4.449 -8.365 1.00 92.44 81 SER A N 1
ATOM 591 C CA . SER A 1 81 ? 9.682 3.425 -7.510 1.00 92.44 81 SER A CA 1
ATOM 592 C C . SER A 1 81 ? 9.779 2.039 -8.159 1.00 92.44 81 SER A C 1
ATOM 594 O O . SER A 1 81 ? 10.227 1.895 -9.301 1.00 92.44 81 SER A O 1
ATOM 596 N N . PHE A 1 82 ? 9.351 1.001 -7.433 1.00 92.81 82 PHE A N 1
ATOM 597 C CA . PHE A 1 82 ? 9.333 -0.366 -7.954 1.00 92.81 82 PHE A CA 1
ATOM 598 C C . PHE A 1 82 ? 8.427 -0.525 -9.179 1.00 92.81 82 PHE A C 1
ATOM 600 O O . PHE A 1 82 ? 8.830 -1.165 -10.133 1.00 92.81 82 PHE A O 1
ATOM 607 N N . SER A 1 83 ? 7.237 0.070 -9.192 1.00 92.88 83 SER A N 1
ATOM 608 C CA . SER A 1 83 ? 6.287 -0.033 -10.310 1.00 92.88 83 SER A CA 1
ATOM 609 C C . SER A 1 83 ? 6.509 1.014 -11.405 1.00 92.88 83 SER A C 1
ATOM 611 O O . SER A 1 83 ? 5.724 1.064 -12.344 1.00 92.88 83 SER A O 1
ATOM 613 N N . ARG A 1 84 ? 7.529 1.880 -11.274 1.00 93.94 84 ARG A N 1
ATOM 614 C CA . ARG A 1 84 ? 7.713 3.099 -12.088 1.00 93.94 84 ARG A CA 1
ATOM 615 C C . ARG A 1 84 ? 6.541 4.084 -12.026 1.00 93.94 84 ARG A C 1
ATOM 617 O O . ARG A 1 84 ? 6.371 4.917 -12.907 1.00 93.94 84 ARG A O 1
ATOM 624 N N . GLN A 1 85 ? 5.761 4.028 -10.952 1.00 94.75 85 GLN A N 1
ATOM 625 C CA . GLN A 1 85 ? 4.632 4.923 -10.705 1.00 94.75 85 GLN A CA 1
ATOM 626 C C . GLN A 1 85 ? 4.732 5.550 -9.314 1.00 94.75 85 GLN A C 1
ATOM 628 O O . GLN A 1 85 ? 5.342 4.942 -8.422 1.00 94.75 85 GLN A O 1
ATOM 633 N N . PRO A 1 86 ? 4.097 6.712 -9.074 1.00 95.88 86 PRO A N 1
ATOM 634 C CA . PRO A 1 86 ? 3.991 7.243 -7.726 1.00 95.88 86 PRO A CA 1
ATOM 635 C C . PRO A 1 86 ? 3.464 6.164 -6.776 1.00 95.88 86 PRO A C 1
ATOM 637 O O . PRO A 1 86 ? 2.521 5.435 -7.090 1.00 95.88 86 PRO A O 1
ATOM 640 N N . THR A 1 87 ? 4.142 5.989 -5.648 1.00 97.00 87 THR A N 1
ATOM 641 C CA . THR A 1 87 ? 3.889 4.884 -4.720 1.00 97.00 87 THR A CA 1
ATOM 642 C C . THR A 1 87 ? 3.945 5.388 -3.293 1.00 97.00 87 THR A C 1
ATOM 644 O O . THR A 1 87 ? 4.817 6.179 -2.933 1.00 97.00 87 THR A O 1
ATOM 647 N N . VAL A 1 88 ? 3.020 4.909 -2.472 1.00 97.56 88 VAL A N 1
ATOM 648 C CA . VAL A 1 88 ? 3.002 5.141 -1.033 1.00 97.56 88 VAL A CA 1
ATOM 649 C C . VAL A 1 88 ? 2.892 3.799 -0.329 1.00 97.56 88 VAL A C 1
ATOM 651 O O . VAL A 1 88 ? 2.008 3.000 -0.628 1.00 97.56 88 VAL A O 1
ATOM 654 N N . GLU A 1 89 ? 3.775 3.557 0.626 1.00 98.44 89 GLU A N 1
ATOM 655 C CA . GLU A 1 89 ? 3.649 2.458 1.574 1.00 98.44 89 GLU A CA 1
ATOM 656 C C . GLU A 1 89 ? 3.194 3.006 2.924 1.00 98.44 89 GLU A C 1
ATOM 658 O O . GLU A 1 89 ? 3.760 3.964 3.452 1.00 98.44 89 GLU A O 1
ATOM 663 N N . ILE A 1 90 ? 2.144 2.401 3.470 1.00 98.25 90 ILE A N 1
ATOM 664 C CA . ILE A 1 90 ? 1.540 2.744 4.752 1.00 98.25 90 ILE A CA 1
ATOM 665 C C . ILE A 1 90 ? 2.002 1.696 5.761 1.00 98.25 90 ILE A C 1
ATOM 667 O O . ILE A 1 90 ? 1.523 0.560 5.743 1.00 98.25 90 ILE A O 1
ATOM 671 N N . HIS A 1 91 ? 2.948 2.069 6.620 1.00 98.31 91 HIS A N 1
ATOM 672 C CA . HIS A 1 91 ? 3.530 1.184 7.624 1.00 98.31 91 HIS A CA 1
ATOM 673 C C . HIS A 1 91 ? 2.842 1.368 8.970 1.00 98.31 91 HIS A C 1
ATOM 675 O O . HIS A 1 91 ? 2.686 2.486 9.457 1.00 98.31 91 HIS A O 1
ATOM 681 N N . THR A 1 92 ? 2.469 0.261 9.599 1.00 97.12 92 THR A N 1
ATOM 682 C CA . THR A 1 92 ? 1.803 0.245 10.907 1.00 97.12 92 THR A CA 1
ATOM 683 C C . THR A 1 92 ? 2.015 -1.110 11.587 1.00 97.12 92 THR A C 1
ATOM 685 O O . THR A 1 92 ? 2.864 -1.890 11.153 1.00 97.12 92 THR A O 1
ATOM 688 N N . ILE A 1 93 ? 1.276 -1.406 12.653 1.00 96.12 93 ILE A N 1
ATOM 689 C CA . ILE A 1 93 ? 1.296 -2.710 13.323 1.00 96.12 93 ILE A CA 1
ATOM 690 C C . ILE A 1 93 ? 0.723 -3.768 12.373 1.00 96.12 93 ILE A C 1
ATOM 692 O O . ILE A 1 93 ? -0.302 -3.552 11.728 1.00 96.12 93 ILE A O 1
ATOM 696 N N . GLY A 1 94 ? 1.367 -4.932 12.296 1.00 95.94 94 GLY A N 1
ATOM 697 C CA . GLY A 1 94 ? 0.937 -6.046 11.449 1.00 95.94 94 GLY A CA 1
ATOM 698 C C . GLY A 1 94 ? -0.265 -6.788 12.020 1.00 95.94 94 GLY A C 1
ATOM 699 O O . GLY A 1 94 ? -0.179 -7.981 12.260 1.00 95.94 94 GLY A O 1
ATOM 700 N N . SER A 1 95 ? -1.368 -6.091 12.281 1.00 96.06 95 SER A N 1
ATOM 701 C CA . SER A 1 95 ? -2.629 -6.675 12.738 1.00 96.06 95 SER A CA 1
ATOM 702 C C . SER A 1 95 ? -3.575 -6.836 11.540 1.00 96.06 95 SER A C 1
ATOM 704 O O . SER A 1 95 ? -3.920 -5.823 10.923 1.00 96.06 95 SER A O 1
ATOM 706 N N . PRO A 1 96 ? -4.020 -8.059 11.179 1.00 95.88 96 PRO A N 1
ATOM 707 C CA . PRO A 1 96 ? -4.843 -8.269 9.985 1.00 95.88 96 PRO A CA 1
ATOM 708 C C . PRO A 1 96 ? -6.129 -7.420 9.924 1.00 95.88 96 PRO A C 1
ATOM 710 O O . PRO A 1 96 ? -6.382 -6.837 8.868 1.00 95.88 96 PRO A O 1
ATOM 713 N N . PRO A 1 97 ? -6.913 -7.251 11.013 1.00 95.75 97 PRO A N 1
ATOM 714 C CA . PRO A 1 97 ? -8.070 -6.350 11.008 1.00 95.75 97 PRO A CA 1
ATOM 715 C C . PRO A 1 97 ? -7.706 -4.890 10.708 1.00 95.75 97 PRO A C 1
ATOM 717 O O . PRO A 1 97 ? -8.420 -4.209 9.975 1.00 95.75 97 PRO A O 1
ATOM 720 N N . LEU A 1 98 ? -6.578 -4.417 11.241 1.00 96.12 98 LEU A N 1
ATOM 721 C CA . LEU A 1 98 ? -6.106 -3.044 11.065 1.00 96.12 98 LEU A CA 1
ATOM 722 C C . LEU A 1 98 ? -5.607 -2.805 9.635 1.00 96.12 98 LEU A C 1
ATOM 724 O O . LEU A 1 98 ? -5.980 -1.814 9.010 1.00 96.12 98 LEU A O 1
ATOM 728 N N . LEU A 1 99 ? -4.837 -3.744 9.080 1.00 97.94 99 LEU A N 1
ATOM 729 C CA . LEU A 1 99 ? -4.405 -3.695 7.681 1.00 97.94 99 LEU A CA 1
ATOM 730 C C . LEU A 1 99 ? -5.596 -3.765 6.719 1.00 97.94 99 LEU A C 1
ATOM 732 O O . LEU A 1 99 ? -5.632 -3.029 5.736 1.00 97.94 99 LEU A O 1
ATOM 736 N N . GLY A 1 100 ? -6.595 -4.597 7.027 1.00 97.69 100 GLY A N 1
ATOM 737 C CA . GLY A 1 100 ? -7.840 -4.673 6.267 1.00 97.69 100 GLY A CA 1
ATOM 738 C C . GLY A 1 100 ? -8.643 -3.369 6.302 1.00 97.69 100 GLY A C 1
ATOM 739 O O . GLY A 1 100 ? -9.175 -2.956 5.273 1.00 97.69 100 GLY A O 1
ATOM 740 N N . ALA A 1 101 ? -8.697 -2.691 7.450 1.00 97.94 101 ALA A N 1
ATOM 741 C CA . ALA A 1 101 ? -9.377 -1.403 7.580 1.00 97.94 101 ALA A CA 1
ATOM 742 C C . ALA A 1 101 ? -8.675 -0.285 6.796 1.00 97.94 101 ALA A C 1
ATOM 744 O O . ALA A 1 101 ? -9.343 0.480 6.104 1.00 97.94 101 ALA A O 1
ATOM 745 N N . ILE A 1 102 ? -7.339 -0.224 6.839 1.00 98.19 102 ILE A N 1
ATOM 746 C CA . ILE A 1 102 ? -6.560 0.721 6.023 1.00 98.19 102 ILE A CA 1
ATOM 747 C C . ILE A 1 102 ? -6.744 0.424 4.535 1.00 98.19 102 ILE A C 1
ATOM 749 O O . ILE A 1 102 ? -6.972 1.349 3.759 1.00 98.19 102 ILE A O 1
ATOM 753 N N . LEU A 1 103 ? -6.671 -0.850 4.131 1.00 98.50 103 LEU A N 1
ATOM 754 C CA . LEU A 1 103 ? -6.866 -1.250 2.738 1.00 98.50 103 LEU A CA 1
ATOM 755 C C . LEU A 1 103 ? -8.251 -0.832 2.225 1.00 98.50 103 LEU A C 1
ATOM 757 O O . LEU A 1 103 ? -8.356 -0.284 1.133 1.00 98.50 103 LEU A O 1
ATOM 761 N N . ARG A 1 104 ? -9.306 -1.034 3.023 1.00 98.12 104 ARG A N 1
ATOM 762 C CA . ARG A 1 104 ? -10.651 -0.549 2.680 1.00 98.12 104 ARG A CA 1
ATOM 763 C C . ARG A 1 104 ? -10.692 0.968 2.553 1.00 98.12 104 ARG A C 1
ATOM 765 O O . ARG A 1 104 ? -11.166 1.449 1.536 1.00 98.12 104 ARG A O 1
ATOM 772 N N . ALA A 1 105 ? -10.124 1.703 3.509 1.00 97.75 105 ALA A N 1
ATOM 773 C CA . ALA A 1 105 ? -10.108 3.165 3.468 1.00 97.75 105 ALA A CA 1
ATOM 774 C C . ALA A 1 105 ? -9.436 3.710 2.194 1.00 97.75 105 ALA A C 1
ATOM 776 O O . ALA A 1 105 ? -9.976 4.609 1.552 1.00 97.75 105 ALA A O 1
ATOM 777 N N . VAL A 1 106 ? -8.295 3.143 1.779 1.00 98.12 106 VAL A N 1
ATOM 778 C CA . VAL A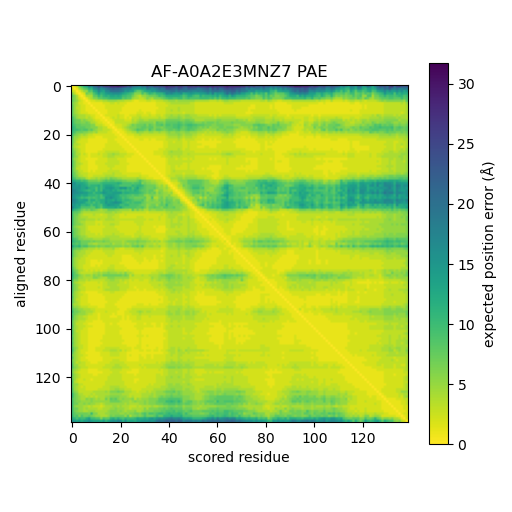 1 106 ? -7.649 3.559 0.520 1.00 98.12 106 VAL A CA 1
ATOM 779 C C . VAL A 1 106 ? -8.450 3.137 -0.711 1.00 98.12 106 VAL A C 1
ATOM 781 O O . VAL A 1 106 ? -8.465 3.869 -1.699 1.00 98.12 106 VAL A O 1
ATOM 784 N N . CYS A 1 107 ? -9.149 2.000 -0.660 1.00 98.00 107 CYS A N 1
ATOM 785 C CA . CYS A 1 107 ? -10.030 1.590 -1.747 1.00 98.00 107 CYS A CA 1
ATOM 786 C C . CYS A 1 107 ? -11.236 2.519 -1.903 1.00 98.00 107 CYS A C 1
ATOM 788 O O . CYS A 1 107 ? -11.511 2.987 -3.006 1.00 98.00 107 CYS A O 1
ATOM 790 N N . ASP A 1 108 ? -11.885 2.870 -0.795 1.00 97.50 108 ASP A N 1
ATOM 791 C CA . ASP A 1 108 ? -12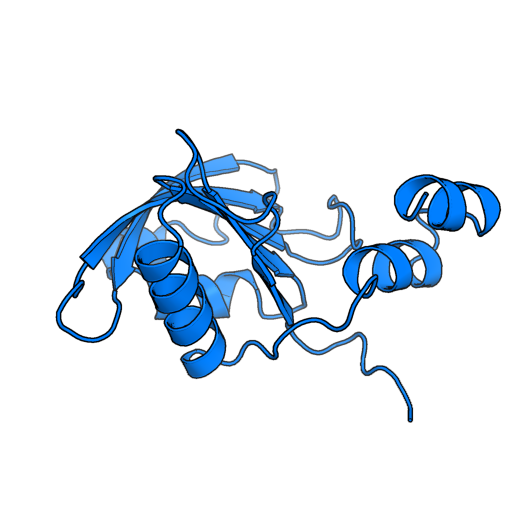.991 3.830 -0.762 1.00 97.50 108 ASP A CA 1
ATOM 792 C C . ASP A 1 108 ? -12.536 5.225 -1.229 1.00 97.50 108 ASP A C 1
ATOM 794 O O . ASP A 1 108 ? -13.307 5.988 -1.809 1.00 97.50 108 ASP A O 1
ATOM 798 N N . ALA A 1 109 ? -11.251 5.548 -1.047 1.00 96.62 109 ALA A N 1
ATOM 799 C CA . ALA A 1 109 ? -10.632 6.768 -1.554 1.00 96.62 109 ALA A CA 1
ATOM 800 C C . ALA A 1 109 ? -10.218 6.706 -3.038 1.00 96.62 109 ALA A C 1
ATOM 802 O O . ALA A 1 109 ? -9.643 7.682 -3.531 1.00 96.62 109 ALA A O 1
ATOM 803 N N . GLY A 1 110 ? -10.511 5.619 -3.758 1.00 96.19 110 GLY A N 1
ATOM 804 C CA . GLY A 1 110 ? -10.346 5.506 -5.211 1.00 96.19 110 GLY A CA 1
ATOM 805 C C . GLY A 1 110 ? -9.266 4.532 -5.688 1.00 96.19 110 GLY A C 1
ATOM 806 O O . GLY A 1 110 ? -9.016 4.473 -6.890 1.00 96.19 110 GLY A O 1
ATOM 807 N N . ALA A 1 111 ? -8.623 3.773 -4.795 1.00 97.88 111 ALA A N 1
ATOM 808 C CA . ALA A 1 111 ? -7.747 2.679 -5.210 1.00 97.88 111 ALA A CA 1
ATOM 809 C C . ALA A 1 111 ? -8.547 1.399 -5.514 1.00 97.88 111 ALA A C 1
ATOM 811 O O . ALA A 1 111 ? -9.458 1.011 -4.788 1.00 97.88 111 ALA A O 1
ATOM 812 N N . ARG A 1 112 ? -8.160 0.657 -6.547 1.00 97.56 112 ARG A N 1
ATOM 813 C CA . ARG A 1 112 ? -8.652 -0.707 -6.772 1.00 97.56 112 ARG A CA 1
ATOM 814 C C . ARG A 1 112 ? -7.772 -1.711 -6.022 1.00 97.56 112 ARG A C 1
ATOM 816 O O . ARG A 1 112 ? -6.578 -1.495 -5.853 1.00 97.56 112 ARG A O 1
ATOM 823 N N . LEU A 1 113 ? -8.317 -2.858 -5.622 1.00 97.94 113 LEU A N 1
ATOM 824 C CA . LEU A 1 113 ? -7.482 -3.974 -5.167 1.00 97.94 113 LEU A CA 1
ATOM 825 C C . LEU A 1 113 ? -6.544 -4.451 -6.284 1.00 97.94 113 LEU A C 1
ATOM 827 O O . LEU A 1 113 ? -6.993 -4.732 -7.400 1.00 97.94 113 LEU A O 1
ATOM 831 N N . ALA A 1 114 ? -5.254 -4.568 -5.976 1.00 97.31 114 ALA A N 1
ATOM 832 C CA . ALA A 1 114 ? -4.280 -5.132 -6.901 1.00 97.31 114 ALA A CA 1
ATOM 833 C C . ALA A 1 114 ? -4.553 -6.628 -7.131 1.00 97.31 114 ALA A C 1
ATOM 835 O O . ALA A 1 114 ? -4.902 -7.366 -6.207 1.00 97.31 114 ALA A O 1
ATOM 836 N N . ARG A 1 115 ? -4.353 -7.090 -8.364 1.00 94.81 115 ARG A N 1
ATOM 837 C CA . ARG A 1 115 ? -4.336 -8.514 -8.710 1.00 94.81 115 ARG A CA 1
ATOM 838 C C . ARG A 1 115 ? -3.023 -9.159 -8.239 1.00 94.81 115 ARG A C 1
ATOM 840 O O . ARG A 1 115 ? -2.019 -8.457 -8.072 1.00 94.81 115 ARG A O 1
ATOM 847 N N . PRO A 1 116 ? -2.988 -10.492 -8.063 1.00 93.38 116 PRO A N 1
ATOM 848 C CA . PRO A 1 116 ? -1.744 -11.208 -7.795 1.00 93.38 116 PRO A CA 1
ATOM 849 C C . PRO A 1 116 ? -0.661 -10.856 -8.825 1.00 93.38 116 PRO A C 1
ATOM 851 O O . PRO A 1 11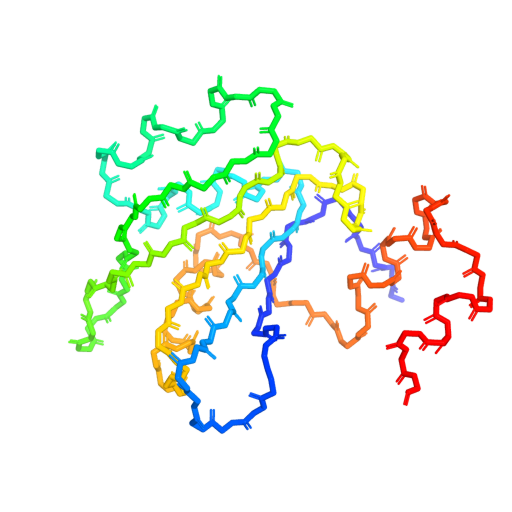6 ? -0.922 -10.851 -10.026 1.00 93.38 116 PRO A O 1
ATOM 854 N N . GLY A 1 117 ? 0.536 -10.505 -8.348 1.00 92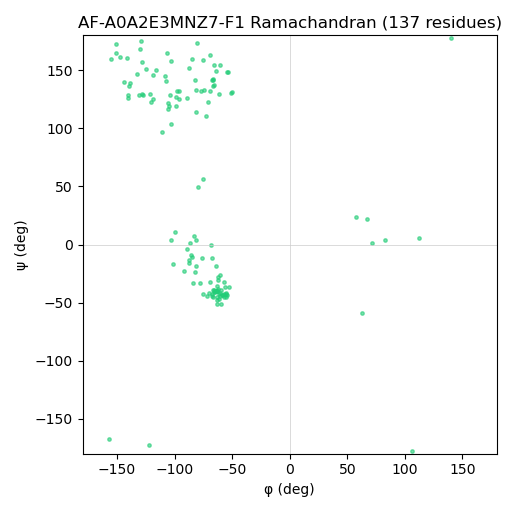.56 117 GLY A N 1
ATOM 855 C CA . GLY A 1 117 ? 1.676 -10.132 -9.194 1.00 92.56 117 GLY A CA 1
ATOM 856 C C . GLY A 1 117 ? 1.570 -8.775 -9.906 1.00 92.56 117 GLY A C 1
ATOM 857 O O . GLY A 1 117 ? 2.499 -8.401 -10.617 1.00 92.56 117 GLY A O 1
ATOM 858 N N . GLU A 1 118 ? 0.496 -7.999 -9.716 1.00 95.25 118 GLU A N 1
ATOM 859 C CA . GLU A 1 118 ? 0.241 -6.799 -10.527 1.00 95.25 118 GLU A CA 1
ATOM 860 C C . GLU A 1 118 ? 1.317 -5.709 -10.365 1.00 95.25 118 GLU A C 1
ATOM 862 O O . GLU A 1 118 ? 1.688 -5.068 -11.344 1.00 95.25 118 GLU A O 1
ATOM 867 N N . PHE A 1 119 ? 1.888 -5.527 -9.168 1.00 95.69 119 PHE A N 1
ATOM 868 C CA . PHE A 1 119 ? 2.996 -4.579 -8.972 1.00 95.69 119 PHE A CA 1
ATOM 869 C C . PHE A 1 119 ? 4.246 -4.968 -9.776 1.00 95.69 119 PHE A C 1
ATOM 871 O O . PHE A 1 119 ? 4.904 -4.098 -10.348 1.00 95.69 119 PHE A O 1
ATOM 878 N N . THR A 1 120 ? 4.565 -6.264 -9.834 1.00 94.81 120 THR A N 1
ATOM 879 C CA . THR A 1 120 ? 5.693 -6.797 -10.613 1.00 94.81 120 THR A CA 1
ATOM 880 C C . THR A 1 120 ? 5.409 -6.696 -12.106 1.00 94.81 120 THR A C 1
ATOM 882 O O . THR A 1 120 ? 6.269 -6.239 -12.855 1.00 94.81 120 THR A O 1
ATOM 885 N N . LEU A 1 121 ? 4.182 -7.013 -12.534 1.00 93.38 121 LEU A N 1
ATOM 886 C CA . LEU A 1 121 ? 3.745 -6.839 -13.919 1.00 93.38 121 LEU A CA 1
ATOM 887 C C . LEU A 1 121 ? 3.897 -5.381 -14.376 1.00 93.38 121 LEU A C 1
ATOM 889 O O . LEU A 1 121 ? 4.438 -5.137 -15.447 1.00 93.38 121 LEU A O 1
ATOM 893 N N . ARG A 1 122 ? 3.481 -4.404 -13.559 1.00 94.12 122 ARG A N 1
ATOM 894 C CA . ARG A 1 122 ? 3.666 -2.973 -13.865 1.00 94.12 122 ARG A CA 1
ATOM 895 C C . ARG A 1 122 ? 5.141 -2.600 -14.003 1.00 94.12 122 ARG A C 1
ATOM 897 O O . ARG A 1 122 ? 5.502 -1.885 -14.928 1.00 94.12 122 ARG A O 1
ATOM 904 N N . SER A 1 123 ? 5.994 -3.125 -13.123 1.00 94.19 123 SER A N 1
ATOM 905 C CA . SER A 1 123 ? 7.447 -2.928 -13.187 1.00 94.19 123 SER A CA 1
ATOM 906 C C . SER A 1 123 ? 8.060 -3.474 -14.486 1.00 94.19 123 SER A C 1
ATOM 908 O O . SER A 1 123 ? 8.850 -2.785 -15.136 1.00 94.19 123 SER A O 1
ATOM 910 N N . PHE A 1 124 ? 7.645 -4.675 -14.900 1.00 93.69 124 PHE A N 1
ATOM 911 C CA . PHE A 1 124 ? 8.033 -5.290 -16.172 1.00 93.69 124 PHE A CA 1
ATOM 912 C C . PHE A 1 124 ? 7.546 -4.473 -17.378 1.00 93.69 124 PHE A C 1
ATOM 914 O O . PHE A 1 124 ? 8.346 -4.094 -18.230 1.00 93.69 124 PHE A O 1
ATOM 921 N N . LEU A 1 125 ? 6.255 -4.122 -17.420 1.00 92.62 125 LEU A N 1
ATOM 922 C CA . LEU A 1 125 ? 5.665 -3.340 -18.515 1.00 92.62 125 LEU A CA 1
ATOM 923 C C . LEU A 1 125 ? 6.285 -1.942 -18.646 1.00 92.62 125 LEU A C 1
ATOM 925 O O . LEU A 1 125 ? 6.389 -1.416 -19.750 1.00 92.62 125 LEU A O 1
ATOM 929 N N . ALA A 1 126 ? 6.742 -1.357 -17.539 1.00 91.88 126 ALA A N 1
ATOM 930 C CA . ALA A 1 126 ? 7.458 -0.086 -17.529 1.00 91.88 126 ALA A CA 1
ATOM 931 C C . ALA A 1 126 ? 8.968 -0.217 -17.834 1.00 91.88 126 ALA A C 1
ATOM 933 O O . ALA A 1 126 ? 9.718 0.750 -17.674 1.00 91.88 126 ALA A O 1
ATOM 934 N N . GLY A 1 127 ? 9.441 -1.408 -18.221 1.00 92.25 127 GLY A N 1
ATOM 935 C CA . GLY A 1 127 ? 10.835 -1.669 -18.588 1.00 92.25 127 GLY A CA 1
ATOM 936 C C . GLY A 1 127 ? 11.821 -1.551 -17.425 1.00 92.25 127 GLY A C 1
ATOM 937 O O . GLY A 1 127 ? 13.001 -1.273 -17.637 1.00 92.25 127 GLY A O 1
ATOM 938 N N . ARG A 1 128 ? 11.358 -1.683 -16.174 1.00 93.19 128 ARG A N 1
ATOM 939 C CA . ARG A 1 128 ? 12.242 -1.696 -14.998 1.00 93.19 128 ARG A CA 1
ATOM 940 C C . ARG A 1 128 ? 12.820 -3.078 -14.720 1.00 93.19 128 ARG A C 1
ATOM 942 O O . ARG A 1 128 ? 13.937 -3.145 -14.215 1.00 93.19 128 ARG A O 1
ATOM 949 N N . LEU A 1 129 ? 12.058 -4.123 -15.015 1.00 92.31 129 LEU A N 1
ATOM 950 C CA . LEU A 1 129 ? 12.486 -5.514 -14.936 1.00 92.31 129 LEU A CA 1
ATOM 951 C C . LEU A 1 129 ? 12.400 -6.132 -16.329 1.00 92.31 129 LEU A C 1
ATOM 953 O O . LEU A 1 129 ? 11.489 -5.801 -17.089 1.00 92.31 129 LEU A O 1
ATOM 957 N N . ASP A 1 130 ? 13.314 -7.042 -16.641 1.00 93.31 130 ASP A N 1
ATOM 958 C CA . ASP A 1 130 ? 13.110 -8.008 -17.720 1.00 93.31 130 ASP A CA 1
ATOM 959 C C . ASP A 1 130 ? 12.232 -9.184 -17.243 1.00 93.31 130 ASP A C 1
ATOM 961 O O . ASP A 1 130 ? 11.837 -9.261 -16.074 1.00 93.31 130 ASP A O 1
ATOM 965 N N . LEU A 1 131 ? 11.856 -10.079 -18.162 1.00 89.75 131 LEU A N 1
ATOM 966 C CA . LEU A 1 131 ? 10.973 -11.200 -17.832 1.00 89.75 131 LEU A CA 1
ATOM 967 C C . LEU A 1 131 ? 11.609 -12.164 -16.806 1.00 89.75 131 LEU A C 1
ATOM 969 O O . LEU A 1 131 ? 10.943 -12.443 -15.808 1.00 89.75 131 LEU A O 1
ATOM 973 N N . PRO A 1 132 ? 12.877 -12.605 -16.957 1.00 92.44 132 PRO A N 1
ATOM 974 C CA . PRO A 1 132 ? 13.533 -13.432 -15.940 1.00 92.44 132 PRO A CA 1
ATOM 975 C C . PRO A 1 132 ? 13.551 -12.794 -14.544 1.00 92.44 132 PRO A C 1
ATOM 977 O O . PRO A 1 132 ? 13.292 -13.464 -13.546 1.00 92.44 132 PRO A O 1
ATOM 980 N N . GLN A 1 133 ? 13.821 -11.490 -14.453 1.00 91.81 133 GLN A N 1
ATOM 981 C CA . GLN A 1 133 ? 13.796 -10.754 -13.190 1.00 91.81 133 GLN A CA 1
ATOM 982 C C . GLN A 1 133 ? 12.387 -10.674 -12.596 1.00 91.81 133 GLN A C 1
ATOM 984 O O . GLN A 1 133 ? 12.232 -10.773 -11.381 1.00 91.81 133 GLN A O 1
ATOM 989 N N . ALA A 1 134 ? 11.358 -10.487 -13.424 1.00 90.25 134 ALA A N 1
ATOM 990 C CA . ALA A 1 134 ? 9.972 -10.470 -12.967 1.00 90.25 134 ALA A CA 1
ATOM 991 C C . ALA A 1 134 ? 9.526 -11.841 -12.430 1.00 90.25 134 ALA A C 1
ATOM 993 O O . ALA A 1 134 ? 8.871 -11.901 -11.389 1.00 90.25 134 ALA A O 1
ATOM 994 N N . GLU A 1 135 ? 9.911 -12.933 -13.094 1.00 89.25 135 GLU A N 1
ATOM 995 C CA . GLU A 1 135 ? 9.634 -14.301 -12.639 1.00 89.25 135 GLU A CA 1
ATOM 996 C C . GLU A 1 135 ? 10.345 -14.618 -11.317 1.00 89.25 135 GLU A C 1
ATOM 998 O O . GLU A 1 135 ? 9.729 -15.170 -10.407 1.00 89.25 135 GLU A O 1
ATOM 1003 N N . ALA A 1 136 ? 11.595 -14.173 -11.156 1.00 89.81 136 ALA A N 1
ATOM 1004 C CA . ALA A 1 136 ? 12.368 -14.361 -9.926 1.00 89.81 136 ALA A CA 1
ATOM 1005 C C . ALA A 1 136 ? 11.786 -13.643 -8.693 1.00 89.81 136 ALA A C 1
ATOM 1007 O O . ALA A 1 136 ? 12.139 -13.979 -7.569 1.00 89.81 136 ALA A O 1
ATOM 1008 N N . VAL A 1 137 ? 10.913 -12.646 -8.878 1.00 83.31 137 VAL A N 1
ATOM 1009 C CA . VAL A 1 137 ? 10.209 -11.963 -7.775 1.00 83.31 137 VAL A CA 1
ATOM 1010 C C . VAL A 1 137 ? 8.972 -12.745 -7.313 1.00 83.31 137 VAL A C 1
ATOM 1012 O O . VAL A 1 137 ? 8.496 -12.531 -6.199 1.00 83.31 137 VAL A O 1
ATOM 1015 N N . LEU A 1 138 ? 8.411 -13.598 -8.176 1.00 76.75 138 LEU A N 1
ATOM 1016 C CA . LEU A 1 138 ? 7.203 -14.380 -7.892 1.00 76.75 138 LEU A CA 1
ATOM 1017 C C . LEU A 1 138 ? 7.505 -15.769 -7.309 1.00 76.75 138 LEU A C 1
ATOM 1019 O O . LEU A 1 138 ? 6.609 -16.346 -6.691 1.00 76.75 138 LEU A O 1
ATOM 1023 N N . GLY A 1 139 ? 8.711 -16.295 -7.550 1.00 57.53 139 GLY A N 1
ATOM 1024 C CA . GLY A 1 139 ? 9.215 -17.550 -6.975 1.00 57.53 139 GLY A CA 1
ATOM 1025 C C . GLY A 1 139 ? 9.692 -17.389 -5.540 1.00 57.53 139 GLY A C 1
ATOM 1026 O O . GLY A 1 139 ? 9.468 -18.341 -4.761 1.00 57.53 139 GLY A O 1
#